Protein AF-A0A945CQ74-F1 (afdb_monomer)

Nearest PDB structures (foldseek):
  4aih-assembly1_A  TM=3.079E-01  e=3.422E-01  Yersinia pseudotuberculosis YPIII
  7vbt-assembly1_A  TM=5.380E-01  e=4.977E+00  Homo sapiens
  6j05-assembly1_A  TM=2.563E-01  e=9.112E-01  Acidithiobacillus ferrooxidans

Radius of gyration: 16.57 Å; Cα contacts (8 Å, |Δi|>4): 80; chains: 1; bounding box: 36×27×44 Å

Secondary structure (DSSP, 8-state):
-HHHHTTS---HHHHHHHSPPHHHHHHT--TT-----SPPP-GGGHHHHHHHTT-EEEEEETTEEEEEE-HHHHHHHHHHHHHH-SHHHH-

pLDDT: mean 90.75, std 7.2, range [72.25, 97.88]

Structure (mmCIF, N/CA/C/O backbone):
data_AF-A0A945CQ74-F1
#
_entry.id   AF-A0A945CQ74-F1
#
loop_
_atom_site.group_PDB
_atom_site.id
_atom_site.type_symbol
_atom_site.label_atom_id
_atom_site.label_alt_id
_atom_site.label_comp_id
_atom_site.label_asym_id
_atom_site.label_entity_id
_atom_site.label_seq_id
_atom_site.pdbx_PDB_ins_code
_atom_site.Cartn_x
_atom_site.Cartn_y
_atom_site.Cartn_z
_atom_site.occupancy
_atom_site.B_iso_or_equiv
_atom_site.auth_seq_id
_atom_site.auth_comp_id
_atom_site.auth_asym_id
_atom_site.auth_atom_id
_atom_site.pdbx_PDB_model_num
ATOM 1 N N . MET A 1 1 ? 2.395 5.153 2.422 1.00 90.00 1 MET A N 1
ATOM 2 C CA . MET A 1 1 ? 2.637 3.825 1.821 1.00 90.00 1 MET A CA 1
ATOM 3 C C . MET A 1 1 ? 3.974 3.775 1.108 1.00 90.00 1 MET A C 1
ATOM 5 O O . MET A 1 1 ? 4.830 3.075 1.613 1.00 90.00 1 MET A O 1
ATOM 9 N N . HIS A 1 2 ? 4.224 4.574 0.064 1.00 92.25 2 HIS A N 1
ATOM 10 C CA . HIS A 1 2 ? 5.540 4.597 -0.607 1.00 92.25 2 HIS A CA 1
ATOM 11 C C . HIS A 1 2 ? 6.739 4.838 0.335 1.00 92.25 2 HIS A C 1
ATOM 13 O O . HIS A 1 2 ? 7.747 4.161 0.218 1.00 92.25 2 HIS A O 1
ATOM 19 N N . LEU A 1 3 ? 6.593 5.682 1.367 1.00 92.62 3 LEU A N 1
ATOM 20 C CA . LEU A 1 3 ? 7.630 5.859 2.404 1.00 92.62 3 LEU A CA 1
ATOM 21 C C . LEU A 1 3 ? 8.025 4.568 3.147 1.00 92.62 3 LEU A C 1
ATOM 23 O O . LEU A 1 3 ? 9.107 4.498 3.718 1.00 92.62 3 LEU A O 1
ATOM 27 N N . ALA A 1 4 ? 7.136 3.576 3.212 1.00 93.00 4 ALA A N 1
ATOM 28 C CA . ALA A 1 4 ? 7.437 2.278 3.810 1.00 93.00 4 ALA A CA 1
ATOM 29 C C . ALA A 1 4 ? 8.191 1.370 2.826 1.00 93.00 4 ALA A C 1
ATOM 31 O O . ALA A 1 4 ? 9.027 0.579 3.248 1.00 93.00 4 ALA A O 1
ATOM 32 N N . GLU A 1 5 ? 7.927 1.501 1.522 1.00 90.50 5 GLU A N 1
ATOM 33 C CA . GLU A 1 5 ? 8.634 0.759 0.470 1.00 90.50 5 GLU A CA 1
ATOM 34 C C . GLU A 1 5 ? 10.116 1.150 0.443 1.00 90.50 5 GLU A C 1
ATOM 36 O O . GLU A 1 5 ? 10.963 0.275 0.319 1.00 90.50 5 GLU A O 1
ATOM 41 N N . ASP A 1 6 ? 10.452 2.417 0.708 1.00 90.56 6 ASP A N 1
ATOM 42 C CA . ASP A 1 6 ? 11.846 2.873 0.852 1.00 90.56 6 ASP A CA 1
ATOM 43 C C . ASP A 1 6 ? 12.583 2.231 2.049 1.00 90.56 6 ASP A C 1
ATOM 45 O O . ASP A 1 6 ? 13.814 2.203 2.095 1.00 90.56 6 ASP A O 1
ATOM 49 N N . GLN A 1 7 ? 11.844 1.696 3.028 1.00 91.38 7 GLN A N 1
ATOM 50 C CA . GLN A 1 7 ? 12.393 1.035 4.221 1.00 91.38 7 GLN A CA 1
ATOM 51 C C . GLN A 1 7 ? 12.520 -0.487 4.062 1.00 91.38 7 GLN A C 1
ATOM 53 O O . GLN A 1 7 ? 12.977 -1.176 4.985 1.00 91.38 7 GLN A O 1
ATOM 58 N N . VAL A 1 8 ? 12.078 -1.036 2.928 1.00 92.56 8 VAL A N 1
ATOM 59 C CA . VAL A 1 8 ? 12.048 -2.475 2.667 1.00 92.56 8 VAL A CA 1
ATOM 60 C C . VAL A 1 8 ? 12.700 -2.763 1.324 1.00 92.56 8 VAL A C 1
ATOM 62 O O . VAL A 1 8 ? 12.370 -2.181 0.299 1.00 92.56 8 VAL A O 1
ATOM 65 N N . LYS A 1 9 ? 13.614 -3.735 1.291 1.00 91.56 9 LYS A N 1
ATOM 66 C CA . LYS A 1 9 ? 14.158 -4.209 0.019 1.00 91.56 9 LYS A CA 1
ATOM 67 C C . LYS A 1 9 ? 13.103 -5.051 -0.707 1.00 91.56 9 LYS A C 1
ATOM 69 O O . LYS A 1 9 ? 12.981 -6.245 -0.436 1.00 91.56 9 LYS A O 1
ATOM 74 N N . ILE A 1 10 ? 12.365 -4.437 -1.633 1.00 90.19 10 ILE A N 1
ATOM 75 C CA . ILE A 1 10 ? 11.416 -5.149 -2.499 1.00 90.19 10 ILE A CA 1
ATOM 76 C C . ILE A 1 10 ? 12.182 -6.150 -3.384 1.00 90.19 10 ILE A C 1
ATOM 78 O O . ILE A 1 10 ? 13.223 -5.799 -3.949 1.00 90.19 10 ILE A O 1
ATOM 82 N N . PRO A 1 11 ? 11.709 -7.403 -3.516 1.00 91.69 11 PRO A N 1
ATOM 83 C CA . PRO A 1 11 ? 12.367 -8.399 -4.350 1.00 91.69 11 PRO A CA 1
ATOM 84 C C . PRO A 1 11 ? 12.542 -7.966 -5.809 1.00 91.69 11 PRO A C 1
ATOM 86 O O . PRO A 1 11 ? 11.608 -7.476 -6.444 1.00 91.69 11 PRO A O 1
ATOM 89 N N . GLU A 1 12 ? 13.711 -8.262 -6.383 1.00 91.75 12 GLU A N 1
ATOM 90 C CA . GLU A 1 12 ? 14.047 -7.913 -7.773 1.00 91.75 12 GLU A CA 1
ATOM 91 C C . GLU A 1 12 ? 13.042 -8.469 -8.789 1.00 91.75 12 GLU A C 1
ATOM 93 O O . GLU A 1 12 ? 12.748 -7.806 -9.776 1.00 91.75 12 GLU A O 1
ATOM 98 N N . ARG A 1 13 ? 12.445 -9.640 -8.521 1.00 92.06 13 ARG A N 1
ATOM 99 C CA . ARG A 1 13 ? 11.392 -10.225 -9.373 1.00 92.06 13 ARG A CA 1
ATOM 100 C C . ARG A 1 13 ? 10.165 -9.315 -9.540 1.00 92.06 13 ARG A C 1
ATOM 102 O O . ARG A 1 13 ? 9.532 -9.356 -10.587 1.00 92.06 13 ARG A O 1
ATOM 109 N N . ILE A 1 14 ? 9.823 -8.519 -8.522 1.00 90.06 14 ILE A N 1
ATOM 110 C CA . ILE A 1 14 ? 8.704 -7.566 -8.559 1.00 90.06 14 ILE A CA 1
ATOM 111 C C . ILE A 1 14 ? 9.162 -6.294 -9.267 1.00 90.06 14 ILE A C 1
ATOM 113 O O . ILE A 1 14 ? 8.501 -5.839 -10.196 1.00 90.06 14 ILE A O 1
ATOM 117 N N . VAL A 1 15 ? 10.331 -5.767 -8.888 1.00 89.56 15 VAL A N 1
ATOM 118 C CA . VAL A 1 15 ? 10.906 -4.555 -9.493 1.00 89.56 15 VAL A CA 1
ATOM 119 C C . VAL A 1 15 ? 11.091 -4.724 -11.003 1.00 89.56 15 VAL A C 1
ATOM 121 O O . VAL A 1 15 ? 10.738 -3.841 -11.773 1.00 89.56 15 VAL A O 1
ATOM 124 N N . ALA A 1 16 ? 11.566 -5.883 -11.459 1.00 89.69 16 ALA A N 1
ATOM 125 C CA . ALA A 1 16 ? 11.754 -6.165 -12.880 1.00 89.69 16 ALA A CA 1
ATOM 126 C C . ALA A 1 16 ? 10.452 -6.056 -13.693 1.00 89.69 16 ALA A C 1
ATOM 128 O O . ALA A 1 16 ? 10.494 -5.695 -14.866 1.00 89.69 16 ALA A O 1
ATOM 129 N N . ARG A 1 17 ? 9.293 -6.319 -13.073 1.00 88.81 17 ARG A N 1
ATOM 130 C CA 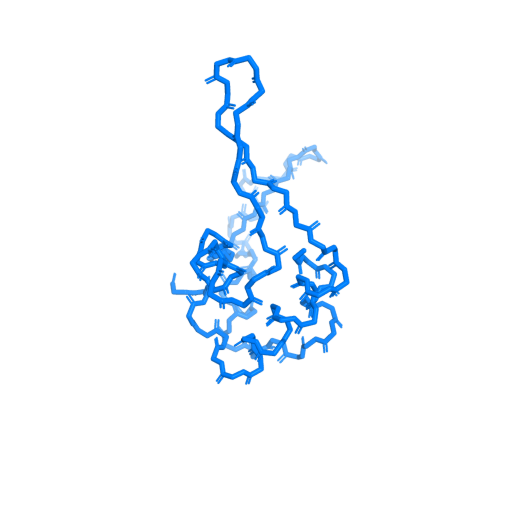. ARG A 1 17 ? 7.976 -6.213 -13.720 1.00 88.81 17 ARG A CA 1
ATOM 131 C C . ARG A 1 17 ? 7.508 -4.767 -13.882 1.00 88.81 17 ARG A C 1
ATOM 133 O O . ARG A 1 17 ? 6.605 -4.542 -14.681 1.00 88.81 17 ARG A O 1
ATOM 140 N N . THR A 1 18 ? 8.087 -3.811 -13.151 1.00 85.88 18 THR A N 1
ATOM 141 C CA . THR A 1 18 ? 7.739 -2.383 -13.256 1.00 85.88 18 THR A CA 1
ATOM 142 C C . THR A 1 18 ? 8.672 -1.602 -14.180 1.00 85.88 18 THR A C 1
ATOM 144 O O . THR A 1 18 ? 8.404 -0.446 -14.514 1.00 85.88 18 THR A O 1
ATOM 147 N N . ILE A 1 19 ? 9.757 -2.230 -14.644 1.00 85.69 19 ILE A N 1
ATOM 148 C CA . ILE A 1 19 ? 10.685 -1.614 -15.590 1.00 85.69 19 ILE A CA 1
ATOM 149 C C . ILE A 1 19 ? 9.976 -1.417 -16.926 1.00 85.69 19 ILE A C 1
ATOM 151 O O . ILE A 1 19 ? 9.546 -2.367 -17.575 1.00 85.69 19 ILE A O 1
ATOM 155 N N . PHE A 1 20 ? 9.902 -0.158 -17.349 1.00 85.25 20 PHE A N 1
ATOM 156 C CA . PHE A 1 20 ? 9.281 0.225 -18.605 1.00 85.25 20 PHE A CA 1
ATOM 157 C C . PHE A 1 20 ? 10.056 -0.352 -19.811 1.00 85.25 20 PHE A C 1
ATOM 159 O O . PHE A 1 20 ? 11.240 -0.014 -19.968 1.00 85.25 20 PHE A O 1
ATOM 166 N N . PRO A 1 21 ? 9.427 -1.174 -20.673 1.00 85.44 21 PRO A N 1
ATOM 167 C CA . PRO A 1 21 ? 10.092 -1.793 -21.814 1.00 85.44 21 PRO A CA 1
ATOM 168 C C . PRO A 1 21 ? 10.617 -0.757 -22.821 1.00 85.44 21 PRO A C 1
ATOM 170 O O . PRO A 1 21 ? 9.916 0.224 -23.096 1.00 85.44 21 PRO A O 1
ATOM 173 N N . PRO A 1 22 ? 11.826 -0.941 -23.387 1.00 85.12 22 PRO A N 1
ATOM 174 C CA . PRO A 1 22 ? 12.405 -0.009 -24.357 1.00 85.12 22 PRO A CA 1
ATOM 175 C C . PRO A 1 22 ? 11.497 0.277 -25.558 1.00 85.12 22 PRO A C 1
ATOM 177 O O . PRO A 1 22 ? 11.348 1.435 -25.943 1.00 85.12 22 PRO A O 1
ATOM 180 N N . GLU A 1 23 ? 10.819 -0.741 -26.088 1.00 84.75 23 GLU A N 1
ATOM 181 C CA . GLU A 1 23 ? 9.913 -0.629 -27.236 1.00 84.75 23 GLU A CA 1
ATOM 182 C C . GLU A 1 23 ? 8.711 0.288 -26.968 1.00 84.75 23 GLU A C 1
ATOM 184 O O . GLU A 1 23 ? 8.175 0.919 -27.879 1.00 84.75 23 GLU A O 1
ATOM 189 N N . LEU A 1 24 ? 8.295 0.410 -25.704 1.00 81.88 24 LEU A N 1
ATOM 190 C CA . LEU A 1 24 ? 7.242 1.338 -25.317 1.00 81.88 24 LEU A CA 1
ATOM 191 C C . LEU A 1 24 ? 7.798 2.754 -25.118 1.00 81.88 24 LEU A C 1
ATOM 193 O O . LEU A 1 24 ? 7.052 3.715 -25.309 1.00 81.88 24 LEU A O 1
ATOM 197 N N . LYS A 1 25 ? 9.081 2.917 -24.744 1.00 78.25 25 LYS A N 1
ATOM 198 C CA . LYS A 1 25 ? 9.685 4.250 -24.517 1.00 78.25 25 LYS A CA 1
ATOM 199 C C . LYS A 1 25 ? 9.711 5.065 -25.799 1.00 78.25 25 LYS A C 1
ATOM 201 O O . LYS A 1 25 ? 9.436 6.259 -25.769 1.00 78.25 25 LYS A O 1
ATOM 206 N N . GLU A 1 26 ? 9.999 4.408 -26.918 1.00 80.19 26 GLU A N 1
ATOM 207 C CA . GLU A 1 26 ? 10.015 5.039 -28.240 1.00 80.19 26 GLU A CA 1
ATOM 208 C C . GLU A 1 26 ? 8.617 5.493 -28.674 1.00 80.19 26 GLU A C 1
ATOM 210 O O . GLU A 1 26 ? 8.458 6.553 -29.274 1.00 80.19 26 GLU A O 1
ATOM 215 N N . LYS A 1 27 ? 7.583 4.721 -28.322 1.00 80.25 27 LYS A N 1
ATOM 216 C CA . LYS A 1 27 ? 6.188 5.028 -28.660 1.00 80.25 27 LYS A CA 1
ATOM 217 C C . LYS A 1 27 ? 5.599 6.161 -27.816 1.00 80.25 27 LYS A C 1
ATOM 219 O O . LYS A 1 27 ? 4.733 6.893 -28.292 1.00 80.25 27 LYS A O 1
ATOM 224 N N . TYR A 1 28 ? 6.047 6.288 -26.571 1.00 77.88 28 TYR A N 1
ATOM 225 C CA . TYR A 1 28 ? 5.522 7.235 -25.589 1.00 77.88 28 TYR A CA 1
ATOM 226 C C . TYR A 1 28 ? 6.596 8.235 -25.138 1.00 77.88 28 TYR A C 1
ATOM 228 O O . TYR A 1 28 ? 6.748 8.510 -23.952 1.00 77.88 28 TYR A O 1
ATOM 236 N N . SER A 1 29 ? 7.339 8.805 -26.092 1.00 72.38 29 SER A N 1
ATOM 237 C CA . SER A 1 29 ? 8.468 9.717 -25.849 1.00 72.38 29 SER A CA 1
ATOM 238 C C . SER A 1 29 ? 8.062 11.170 -25.544 1.00 72.38 29 SER A C 1
ATOM 240 O O . SER A 1 29 ? 8.857 12.092 -25.736 1.00 72.38 29 SER A O 1
ATOM 242 N N . GLY A 1 30 ? 6.810 11.407 -25.142 1.00 79.06 30 GLY A N 1
ATOM 243 C CA . GLY A 1 30 ? 6.318 12.744 -24.823 1.00 79.06 30 GLY A CA 1
ATOM 244 C C . GLY A 1 30 ? 7.017 13.281 -23.568 1.00 79.06 30 GLY A C 1
ATOM 245 O O . GLY A 1 30 ? 6.952 12.618 -22.536 1.00 79.06 30 GLY A O 1
ATOM 246 N N . PRO A 1 31 ? 7.651 14.468 -23.602 1.00 73.25 31 PRO A N 1
ATOM 247 C CA . PRO A 1 31 ? 8.443 14.978 -22.476 1.00 73.25 31 PRO A CA 1
ATOM 248 C C . PRO A 1 31 ? 7.626 15.225 -21.197 1.00 73.25 31 PRO A C 1
ATOM 250 O O . PRO A 1 31 ? 8.197 15.326 -20.117 1.00 73.25 31 PRO A O 1
ATOM 253 N N . GLU A 1 32 ? 6.297 15.299 -21.308 1.00 73.62 32 GLU A N 1
ATOM 254 C CA . GLU A 1 32 ? 5.372 15.542 -20.193 1.00 73.62 32 GLU A CA 1
ATOM 255 C C . GLU A 1 32 ? 4.609 14.283 -19.747 1.00 73.62 32 GLU A C 1
ATOM 257 O O . GLU A 1 32 ? 3.748 14.346 -18.870 1.00 73.62 32 GLU A O 1
ATOM 262 N N . TRP A 1 33 ? 4.878 13.126 -20.356 1.00 79.81 33 TRP A N 1
ATOM 263 C CA . TRP A 1 33 ? 4.129 11.909 -20.063 1.00 79.81 33 TRP A CA 1
ATOM 264 C C . TRP A 1 33 ? 4.707 11.209 -18.834 1.00 79.81 33 TRP A C 1
ATOM 266 O O . TRP A 1 33 ? 5.841 10.736 -18.844 1.00 79.81 33 TRP A O 1
ATOM 276 N N . ASN A 1 34 ? 3.895 11.079 -17.783 1.00 72.31 34 ASN A N 1
ATOM 277 C CA . ASN A 1 34 ? 4.177 10.140 -16.704 1.00 72.31 34 ASN A CA 1
ATOM 278 C C . ASN A 1 34 ? 3.595 8.775 -17.082 1.00 72.31 34 ASN A C 1
ATOM 280 O O . ASN A 1 34 ? 2.378 8.581 -17.028 1.00 72.31 34 ASN A O 1
ATOM 284 N N . VAL A 1 35 ? 4.458 7.850 -17.503 1.00 73.25 35 VAL A N 1
ATOM 285 C CA . VAL A 1 35 ? 4.041 6.506 -17.907 1.00 73.25 35 VAL A CA 1
ATOM 286 C C . VAL A 1 35 ? 4.551 5.484 -16.897 1.00 73.25 35 VAL A C 1
ATOM 288 O O . VAL A 1 35 ? 5.736 5.163 -16.854 1.00 73.25 35 VAL A O 1
ATOM 291 N N . GLY A 1 36 ? 3.634 4.970 -16.078 1.00 78.19 36 GLY A N 1
ATOM 292 C CA . GLY A 1 36 ? 3.879 3.799 -15.241 1.00 78.19 36 GLY A CA 1
ATOM 293 C C . GLY A 1 36 ? 3.795 2.509 -16.060 1.00 78.19 36 GLY A C 1
ATOM 294 O O . GLY A 1 36 ? 3.054 2.433 -17.041 1.00 78.19 36 GLY A O 1
ATOM 295 N N . PHE A 1 37 ? 4.539 1.484 -15.654 1.00 82.50 37 PHE A N 1
ATOM 296 C CA . PHE A 1 37 ? 4.443 0.142 -16.222 1.00 82.50 37 PHE A CA 1
ATOM 297 C C . PHE A 1 37 ? 4.484 -0.901 -15.114 1.00 82.50 37 PHE A C 1
ATOM 299 O O . PHE A 1 37 ? 5.118 -0.692 -14.082 1.00 82.50 37 PHE A O 1
ATOM 306 N N . GLY A 1 38 ? 3.804 -2.021 -15.347 1.00 84.44 38 GLY A N 1
ATOM 307 C CA . GLY A 1 38 ? 3.772 -3.138 -14.416 1.00 84.44 38 GLY A CA 1
ATOM 308 C C . GLY A 1 38 ? 2.723 -3.024 -13.308 1.00 84.44 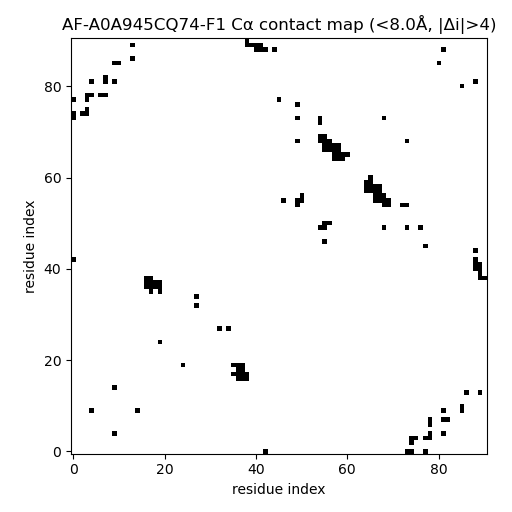38 GLY A C 1
ATOM 309 O O . GLY A 1 38 ? 1.865 -2.136 -13.334 1.00 84.44 38 GLY A O 1
ATOM 310 N N . PRO A 1 39 ? 2.761 -3.966 -12.351 1.00 84.69 39 PRO A N 1
ATOM 311 C CA . PRO A 1 39 ? 1.816 -4.012 -11.245 1.00 84.69 39 PRO A CA 1
ATOM 312 C C . PRO A 1 39 ? 2.024 -2.812 -10.318 1.00 84.69 39 PRO A C 1
ATOM 314 O O . PRO A 1 39 ? 3.140 -2.531 -9.879 1.00 84.69 39 PRO A O 1
ATOM 317 N N . TYR A 1 40 ? 0.932 -2.119 -10.008 1.00 87.69 40 TYR A N 1
ATOM 318 C CA . TYR A 1 40 ? 0.910 -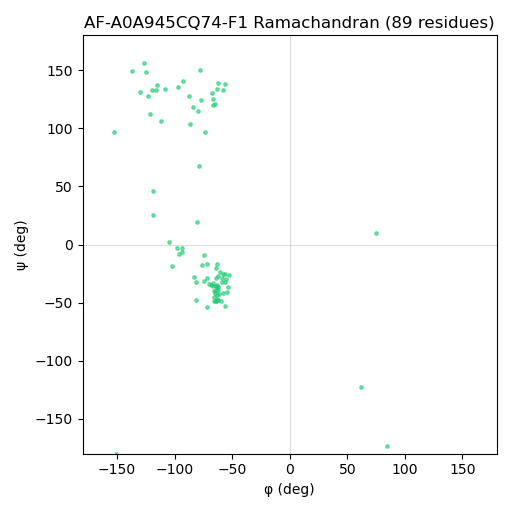1.097 -8.968 1.00 87.69 40 TYR A CA 1
ATOM 319 C C . TYR A 1 40 ? 0.469 -1.738 -7.643 1.00 87.69 40 TYR A C 1
ATOM 321 O O . TYR A 1 40 ? -0.437 -2.577 -7.675 1.00 87.69 40 TYR A O 1
ATOM 329 N N . PRO A 1 41 ? 1.065 -1.367 -6.493 1.00 90.94 41 PRO A N 1
ATOM 330 C CA . PRO A 1 41 ? 0.740 -2.007 -5.230 1.00 90.94 41 PRO A CA 1
ATOM 331 C C . PRO A 1 41 ? -0.751 -1.882 -4.898 1.00 90.94 41 PRO A C 1
ATOM 333 O O . PRO A 1 41 ? -1.339 -0.796 -4.944 1.00 90.94 41 PRO A O 1
ATOM 336 N N . GLN A 1 42 ? -1.369 -2.989 -4.499 1.00 94.00 42 GLN A N 1
ATOM 337 C CA . GLN A 1 42 ? -2.769 -3.034 -4.087 1.00 94.00 42 GLN A CA 1
ATOM 338 C C . GLN A 1 42 ? -2.947 -2.509 -2.653 1.00 94.00 42 GLN A C 1
ATOM 340 O O . GLN A 1 42 ? -3.315 -3.250 -1.740 1.00 94.00 42 GLN A O 1
ATOM 345 N N . PHE A 1 43 ? -2.726 -1.207 -2.440 1.00 93.81 43 PHE A N 1
ATOM 346 C CA . PHE A 1 43 ? -2.810 -0.578 -1.111 1.00 93.81 43 PHE A CA 1
ATOM 347 C C . PHE A 1 43 ? -4.156 -0.776 -0.408 1.00 93.81 43 PHE A C 1
ATOM 349 O O . PHE A 1 43 ? -4.211 -0.754 0.818 1.00 93.81 43 PHE A O 1
ATOM 356 N N . GLY A 1 44 ? -5.238 -1.000 -1.160 1.00 93.19 44 GLY A N 1
ATOM 357 C CA . GLY A 1 44 ? -6.559 -1.280 -0.596 1.00 93.19 44 GLY A CA 1
ATOM 358 C C . GLY A 1 44 ? -6.573 -2.472 0.369 1.00 93.19 44 GLY A C 1
ATOM 359 O O . GLY A 1 44 ? -7.323 -2.440 1.343 1.00 93.19 44 GLY A O 1
ATOM 360 N N . LYS A 1 45 ? -5.693 -3.468 0.175 1.00 94.69 45 LYS A N 1
ATOM 361 C CA . LYS A 1 45 ? -5.555 -4.629 1.076 1.00 94.69 45 LYS A CA 1
ATOM 362 C C . LYS A 1 45 ? -5.157 -4.226 2.505 1.00 94.69 45 LYS A C 1
ATOM 364 O O . LYS A 1 45 ? -5.491 -4.930 3.454 1.00 94.69 45 LYS A O 1
ATOM 369 N N . MET A 1 46 ? -4.530 -3.059 2.687 1.00 95.81 46 MET A N 1
ATOM 370 C CA . MET A 1 46 ? -4.185 -2.546 4.016 1.00 95.81 46 MET A CA 1
ATOM 371 C C . MET A 1 46 ? -5.391 -2.055 4.816 1.00 95.81 46 MET A C 1
ATOM 373 O O . MET A 1 46 ? -5.280 -1.948 6.031 1.00 95.81 46 MET A O 1
ATOM 377 N N . GLY A 1 47 ? -6.549 -1.807 4.194 1.00 94.44 47 GLY A N 1
ATOM 378 C CA . GLY A 1 47 ? -7.750 -1.376 4.917 1.00 94.44 47 GLY A CA 1
ATOM 379 C C . GLY A 1 47 ? -8.145 -2.357 6.025 1.00 94.44 47 GLY A C 1
ATOM 380 O O . GLY A 1 47 ? -8.241 -1.970 7.189 1.00 94.44 47 GLY A O 1
ATOM 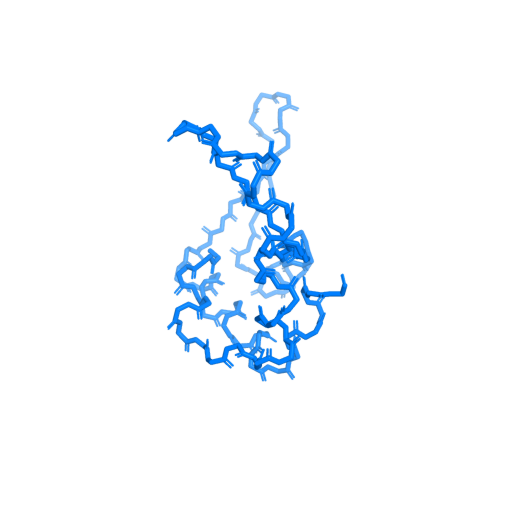381 N N . ASP A 1 48 ? -8.291 -3.638 5.685 1.00 94.12 48 ASP A N 1
ATOM 382 C CA . ASP A 1 48 ? -8.671 -4.680 6.648 1.00 94.12 48 ASP A CA 1
ATOM 383 C C . ASP A 1 48 ? -7.569 -4.943 7.683 1.00 94.12 48 ASP A C 1
ATOM 385 O O . ASP A 1 48 ? -7.853 -5.230 8.848 1.00 94.12 48 ASP A O 1
ATOM 389 N N . ILE A 1 49 ? -6.303 -4.836 7.270 1.00 96.31 49 ILE A N 1
ATOM 390 C CA . ILE A 1 49 ? -5.138 -5.019 8.145 1.00 96.31 49 ILE A CA 1
ATOM 391 C C . ILE A 1 49 ? -5.096 -3.902 9.197 1.00 96.31 49 ILE A C 1
ATOM 393 O O . ILE A 1 49 ? -5.017 -4.176 10.395 1.00 96.31 49 ILE A O 1
ATOM 397 N N . CYS A 1 50 ? -5.236 -2.645 8.773 1.00 97.19 50 CYS A N 1
ATOM 398 C CA . CYS A 1 50 ? -5.247 -1.490 9.666 1.00 97.19 50 CYS A CA 1
ATOM 399 C C . CYS A 1 50 ? -6.470 -1.463 10.591 1.00 97.19 50 CYS A C 1
ATOM 401 O O . CYS A 1 50 ? -6.364 -0.992 11.724 1.00 97.19 50 CYS A O 1
ATOM 403 N N . GLU A 1 51 ? -7.625 -1.961 10.136 1.00 95.06 51 GLU A N 1
ATOM 404 C CA . GLU A 1 51 ? -8.815 -2.099 10.985 1.00 95.06 51 GLU A CA 1
ATOM 405 C C . GLU A 1 51 ? -8.571 -3.098 12.115 1.00 95.06 51 GLU A C 1
ATOM 407 O O . GLU A 1 51 ? -8.810 -2.781 13.280 1.00 95.06 51 GLU A O 1
ATOM 412 N N . LYS A 1 52 ? -8.039 -4.282 11.785 1.00 95.75 52 LYS A N 1
ATOM 413 C CA . LYS A 1 52 ? -7.724 -5.333 12.765 1.00 95.75 52 LYS A CA 1
ATOM 414 C C . LYS A 1 52 ? -6.650 -4.900 13.759 1.00 95.75 52 LYS A C 1
ATOM 416 O O . LYS A 1 52 ? -6.728 -5.271 14.926 1.00 95.75 52 LYS A O 1
ATOM 421 N N . ALA A 1 53 ? -5.681 -4.106 13.310 1.00 96.38 53 ALA A N 1
ATOM 422 C CA . ALA A 1 53 ? -4.643 -3.539 14.166 1.00 96.38 53 ALA A CA 1
ATOM 423 C C . ALA A 1 53 ? -5.145 -2.380 15.053 1.00 96.38 53 ALA A C 1
ATOM 425 O O . ALA A 1 53 ? -4.422 -1.932 15.935 1.00 96.38 53 ALA A O 1
ATOM 426 N N . GLY A 1 54 ? -6.370 -1.878 14.842 1.00 96.56 54 GLY A N 1
ATOM 427 C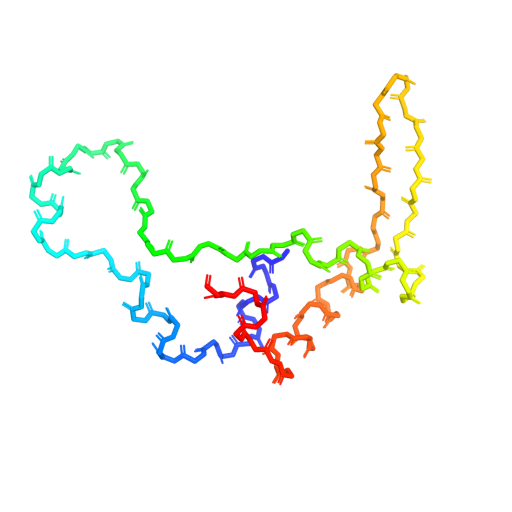 CA . GLY A 1 54 ? -6.940 -0.777 15.628 1.00 96.56 54 GLY A CA 1
ATOM 428 C C . GLY A 1 54 ? -6.372 0.609 15.295 1.00 96.56 54 GLY A C 1
ATOM 429 O O . GLY A 1 54 ? -6.671 1.576 15.997 1.00 96.56 54 GLY A O 1
ATOM 430 N N . ILE A 1 55 ? -5.593 0.724 14.216 1.00 97.31 55 ILE A N 1
ATOM 431 C CA . ILE A 1 55 ? -4.885 1.957 13.824 1.00 97.31 55 ILE A CA 1
ATOM 432 C C . ILE A 1 55 ? -5.682 2.810 12.831 1.00 97.31 55 ILE A C 1
ATOM 434 O O . ILE A 1 55 ? -5.277 3.923 12.482 1.00 97.31 55 ILE A O 1
ATOM 438 N N . MET A 1 56 ? -6.811 2.277 12.354 1.00 96.94 56 MET A N 1
ATOM 439 C CA . MET A 1 56 ? -7.742 2.945 11.454 1.00 96.94 56 MET A CA 1
ATOM 440 C C . MET A 1 56 ? -9.093 3.172 12.131 1.00 96.94 56 MET A C 1
ATOM 442 O O . MET A 1 56 ? -9.659 2.278 12.757 1.00 96.94 56 MET A O 1
ATOM 446 N N . ARG A 1 57 ? -9.663 4.359 11.924 1.00 95.75 57 ARG A N 1
ATOM 447 C CA . ARG A 1 57 ? -11.052 4.681 12.268 1.00 95.75 57 ARG A CA 1
ATOM 448 C C . ARG A 1 57 ? -11.838 5.001 11.007 1.00 95.75 57 ARG A C 1
ATOM 450 O O . ARG A 1 57 ? -11.396 5.799 10.185 1.00 95.75 57 ARG A O 1
ATOM 457 N N . LYS A 1 58 ? -13.028 4.421 10.881 1.00 96.12 58 LYS A N 1
ATOM 458 C CA . LYS A 1 58 ? -13.988 4.743 9.819 1.00 96.12 58 LYS A CA 1
ATOM 459 C C . LYS A 1 58 ? -15.007 5.746 10.353 1.00 96.12 58 LYS A C 1
ATOM 461 O O . LYS A 1 58 ? -15.492 5.595 11.472 1.00 96.12 58 LYS A O 1
ATOM 466 N N . THR A 1 59 ? -15.326 6.771 9.573 1.00 95.88 59 THR A N 1
ATOM 467 C CA . THR A 1 59 ? -16.387 7.736 9.900 1.00 95.88 59 THR A CA 1
ATOM 468 C C . THR A 1 59 ? -17.003 8.304 8.621 1.00 95.88 59 THR A C 1
ATOM 470 O O . THR A 1 59 ? -16.602 7.939 7.513 1.00 95.88 59 THR A O 1
ATOM 473 N N . THR A 1 60 ? -17.978 9.192 8.766 1.00 97.88 60 THR A N 1
ATOM 474 C CA . THR A 1 60 ? -18.613 9.910 7.662 1.00 97.88 60 THR A CA 1
ATOM 475 C C . THR A 1 60 ? -18.403 11.411 7.852 1.00 97.88 60 THR A C 1
ATOM 477 O O . THR A 1 60 ? -18.606 11.929 8.950 1.00 97.88 60 THR A O 1
ATOM 480 N N . ILE A 1 61 ? -17.998 12.112 6.793 1.00 97.50 61 ILE A N 1
ATOM 481 C CA . ILE A 1 61 ? -17.917 13.579 6.749 1.00 97.50 61 ILE A CA 1
ATOM 482 C C . ILE A 1 61 ? -18.817 14.053 5.604 1.00 97.50 61 ILE A C 1
ATOM 484 O O . ILE A 1 61 ? -18.535 13.776 4.438 1.00 97.50 61 ILE A O 1
ATOM 488 N N . GLY A 1 62 ? -19.917 14.739 5.933 1.00 96.56 62 GLY A N 1
ATOM 489 C CA . GLY A 1 62 ? -20.994 14.988 4.968 1.00 96.56 62 GLY A CA 1
ATOM 490 C C . GLY A 1 62 ? -21.599 13.662 4.498 1.00 96.56 62 GLY A C 1
ATOM 491 O O . GLY A 1 62 ? -21.999 12.855 5.331 1.00 96.56 62 GLY A O 1
ATOM 492 N N . ASP A 1 63 ? -21.585 1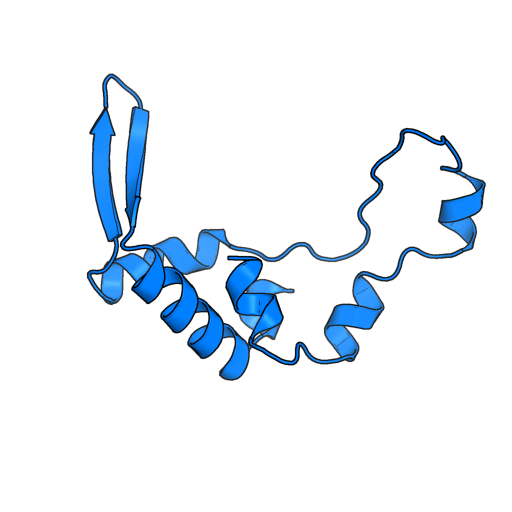3.418 3.186 1.00 97.50 63 ASP A N 1
ATOM 493 C CA . ASP A 1 63 ? -22.008 12.144 2.578 1.00 97.50 63 ASP A CA 1
ATOM 494 C C . ASP A 1 63 ? -20.832 11.198 2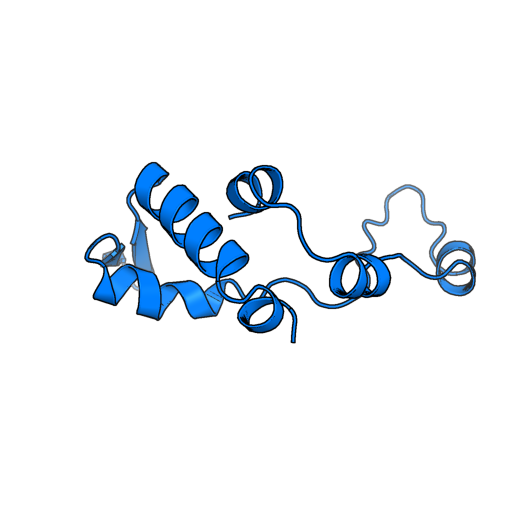.260 1.00 97.50 63 ASP A C 1
ATOM 496 O O . ASP A 1 63 ? -21.027 10.074 1.791 1.00 97.50 63 ASP A O 1
ATOM 500 N N . ALA A 1 64 ? -19.589 11.627 2.503 1.00 97.88 64 ALA A N 1
ATOM 501 C CA . ALA A 1 64 ? -18.402 10.842 2.185 1.00 97.88 64 ALA A CA 1
ATOM 502 C C . ALA A 1 64 ? -18.030 9.900 3.336 1.00 97.88 64 ALA A C 1
ATOM 504 O O . ALA A 1 64 ? -17.827 10.330 4.474 1.00 97.88 64 ALA A O 1
ATOM 505 N N . ARG A 1 65 ? -17.860 8.611 3.023 1.00 96.81 65 ARG A N 1
ATOM 506 C CA . ARG A 1 65 ? -17.226 7.645 3.931 1.00 96.81 65 ARG A CA 1
ATOM 507 C C . ARG A 1 65 ? -15.720 7.851 3.900 1.00 96.81 65 ARG A C 1
ATOM 509 O O . ARG A 1 65 ? -15.112 7.788 2.834 1.00 96.81 65 ARG A O 1
ATOM 516 N N . VAL A 1 66 ? -15.124 8.073 5.063 1.00 96.38 66 VAL A N 1
ATOM 517 C CA . VAL A 1 66 ? -13.698 8.375 5.197 1.00 96.38 66 VAL A CA 1
ATOM 518 C C . VAL A 1 66 ? -13.019 7.426 6.176 1.00 96.38 66 VAL A C 1
ATOM 520 O O . VAL A 1 66 ? -13.648 6.844 7.065 1.00 96.38 66 VAL A O 1
ATOM 523 N N . MET A 1 67 ? -11.709 7.292 6.005 1.00 96.44 67 MET A N 1
ATOM 524 C CA . MET A 1 67 ? -10.833 6.489 6.848 1.00 96.44 67 MET A CA 1
ATOM 525 C C 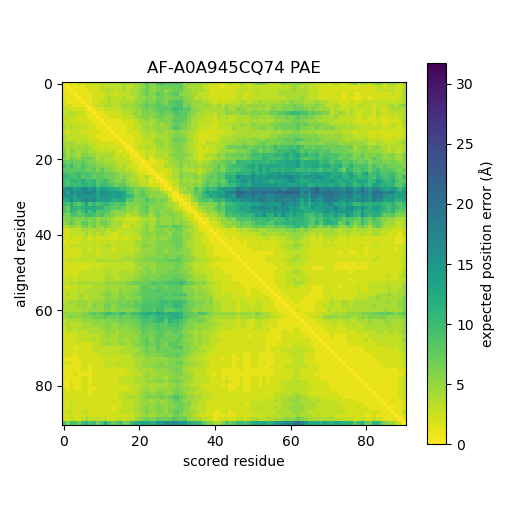. MET A 1 67 ? -9.731 7.391 7.401 1.00 96.44 67 MET A C 1
ATOM 527 O O . MET A 1 67 ? -9.070 8.100 6.643 1.00 96.44 67 MET A O 1
ATOM 531 N N . LEU A 1 68 ? -9.554 7.374 8.718 1.00 96.00 68 LEU A N 1
ATOM 532 C CA . LEU A 1 68 ? -8.491 8.079 9.426 1.00 96.00 68 LEU A CA 1
ATOM 533 C C . LEU A 1 68 ? -7.477 7.062 9.944 1.00 96.00 68 LEU A C 1
ATOM 535 O O . LEU A 1 68 ? -7.877 6.075 10.556 1.00 96.00 68 LEU A O 1
ATOM 539 N N . PHE A 1 69 ? -6.189 7.334 9.747 1.00 96.62 69 PHE A N 1
ATOM 540 C CA . PHE A 1 69 ? -5.087 6.443 10.112 1.00 96.62 69 PHE A CA 1
ATOM 541 C C . PHE A 1 69 ? -4.085 7.153 11.025 1.00 96.62 69 PHE A C 1
ATOM 543 O O . PHE A 1 69 ? -3.846 8.353 10.862 1.00 96.62 69 PHE A O 1
ATOM 550 N N . VAL A 1 70 ? -3.443 6.409 11.929 1.00 95.81 70 VAL A N 1
ATOM 551 C CA . VAL A 1 70 ? -2.215 6.870 12.595 1.00 95.81 70 VAL A CA 1
ATOM 552 C C . VAL A 1 70 ? -1.034 6.657 11.645 1.00 95.81 70 VAL A C 1
ATOM 554 O O . VAL A 1 70 ? -0.716 5.527 11.286 1.00 95.81 70 VAL A O 1
ATOM 557 N N . LEU A 1 71 ? -0.399 7.750 11.202 1.00 95.69 71 LEU A N 1
ATOM 558 C CA . LEU A 1 71 ? 0.565 7.715 10.094 1.00 95.69 71 LEU A CA 1
ATOM 559 C C . LEU A 1 71 ? 1.773 6.807 10.359 1.00 95.69 71 LEU A C 1
ATOM 561 O O . LEU A 1 71 ? 2.122 6.010 9.494 1.00 95.69 71 LEU A O 1
ATOM 565 N N . GLN A 1 72 ? 2.409 6.939 11.526 1.00 96.38 72 GLN A N 1
ATOM 566 C CA . GLN A 1 72 ? 3.610 6.165 11.849 1.00 96.38 72 GLN A CA 1
ATOM 567 C C . GLN A 1 72 ? 3.295 4.664 11.904 1.00 96.38 72 GLN A C 1
ATOM 569 O O . GLN A 1 72 ? 3.954 3.875 11.238 1.00 96.38 72 GLN A O 1
ATOM 574 N N . GLU A 1 73 ? 2.213 4.291 12.591 1.00 97.25 73 GLU A N 1
ATOM 575 C CA . GLU A 1 73 ? 1.770 2.896 12.695 1.00 97.25 73 GLU A CA 1
ATOM 576 C C . GLU A 1 73 ? 1.396 2.308 11.328 1.00 97.25 73 GLU A C 1
ATOM 578 O O . GLU A 1 73 ? 1.698 1.153 11.051 1.00 97.25 73 GLU A O 1
ATOM 583 N N . LEU A 1 74 ? 0.796 3.103 10.434 1.00 97.44 74 LEU A N 1
ATOM 584 C CA . LEU A 1 74 ? 0.503 2.674 9.064 1.00 97.44 74 LEU A CA 1
ATOM 585 C C . LEU A 1 74 ? 1.782 2.369 8.273 1.00 97.44 74 LEU A C 1
ATOM 587 O O . LEU A 1 74 ? 1.822 1.389 7.530 1.00 97.44 74 LEU A O 1
ATOM 591 N N . ILE A 1 75 ? 2.804 3.219 8.398 1.00 96.88 75 ILE A N 1
ATOM 592 C CA . ILE A 1 75 ? 4.093 3.030 7.719 1.00 96.88 75 ILE A CA 1
ATOM 593 C C . ILE A 1 75 ? 4.771 1.762 8.237 1.00 96.88 75 ILE A C 1
ATOM 595 O O . ILE A 1 75 ? 5.176 0.924 7.431 1.00 96.88 75 ILE A O 1
ATOM 599 N N . ASP A 1 76 ? 4.846 1.608 9.558 1.00 97.00 76 ASP A N 1
ATOM 600 C CA . ASP A 1 76 ? 5.528 0.484 10.197 1.00 97.00 76 ASP A CA 1
ATOM 601 C C . ASP A 1 76 ? 4.823 -0.842 9.889 1.00 97.00 76 ASP A C 1
ATOM 603 O O . ASP A 1 76 ? 5.471 -1.804 9.469 1.00 97.00 76 ASP A O 1
ATOM 607 N N . LEU A 1 77 ? 3.489 -0.865 9.990 1.00 97.44 77 LEU A N 1
ATOM 608 C CA . LEU A 1 77 ? 2.679 -2.046 9.699 1.00 97.44 77 LEU A CA 1
ATOM 609 C C . LEU A 1 77 ? 2.765 -2.441 8.223 1.00 97.44 77 LEU A C 1
ATOM 611 O O . LEU A 1 77 ? 2.906 -3.617 7.906 1.00 97.44 77 LEU A O 1
ATOM 615 N N . TYR A 1 78 ? 2.731 -1.475 7.300 1.00 97.50 78 TYR A N 1
ATOM 616 C CA . TYR A 1 78 ? 2.892 -1.789 5.881 1.00 97.50 78 TYR A CA 1
ATOM 617 C C . TYR A 1 78 ? 4.296 -2.318 5.565 1.00 97.50 78 TYR A C 1
ATOM 619 O O . TYR A 1 78 ? 4.434 -3.272 4.801 1.00 97.50 78 TYR A O 1
ATOM 627 N N . ALA A 1 79 ? 5.340 -1.750 6.175 1.00 96.94 79 ALA A N 1
ATOM 628 C CA . ALA A 1 79 ? 6.701 -2.257 6.019 1.00 96.94 79 ALA A CA 1
ATOM 629 C C . ALA A 1 79 ? 6.839 -3.690 6.559 1.00 96.94 79 ALA A C 1
ATOM 631 O O . ALA A 1 79 ? 7.525 -4.515 5.957 1.00 96.94 79 ALA A O 1
ATOM 632 N N . GLU A 1 80 ? 6.198 -4.008 7.685 1.00 97.06 80 GLU A N 1
ATOM 633 C CA . GLU A 1 80 ? 6.147 -5.369 8.226 1.00 97.06 80 GLU A CA 1
ATOM 634 C C . GLU A 1 80 ? 5.451 -6.338 7.262 1.00 97.06 80 GLU A C 1
ATOM 636 O O . GLU A 1 80 ? 6.002 -7.393 6.941 1.00 97.06 80 GLU A O 1
ATOM 641 N N . GLU A 1 81 ? 4.294 -5.951 6.733 1.00 96.75 81 GLU A N 1
ATOM 642 C CA . GLU A 1 81 ? 3.534 -6.745 5.767 1.00 96.75 81 GLU A CA 1
ATOM 643 C C . GLU A 1 81 ? 4.323 -7.002 4.473 1.00 96.75 81 GLU A C 1
ATOM 645 O O . GLU A 1 81 ? 4.381 -8.138 3.998 1.00 96.75 81 GLU A O 1
ATOM 650 N N . LEU A 1 82 ? 5.023 -5.987 3.955 1.00 95.62 82 LEU A N 1
ATOM 651 C CA . LEU A 1 82 ? 5.925 -6.123 2.807 1.00 95.62 82 LEU A CA 1
ATOM 652 C C . LEU A 1 82 ? 7.112 -7.052 3.084 1.00 95.62 82 LEU A C 1
ATOM 654 O O . LEU A 1 82 ? 7.549 -7.772 2.186 1.00 95.62 82 LEU A O 1
ATOM 658 N N . ARG A 1 83 ? 7.661 -7.045 4.306 1.00 95.62 83 ARG A N 1
ATOM 659 C CA . ARG A 1 83 ? 8.736 -7.975 4.696 1.00 95.62 83 ARG A CA 1
ATOM 660 C C . ARG A 1 83 ? 8.225 -9.408 4.817 1.00 95.62 83 ARG A C 1
ATOM 662 O O . ARG A 1 83 ? 8.983 -10.331 4.525 1.00 95.62 83 ARG A O 1
ATOM 669 N N . ARG A 1 84 ? 6.977 -9.591 5.259 1.00 95.69 84 ARG A N 1
ATOM 670 C CA . ARG A 1 84 ? 6.356 -10.910 5.425 1.00 95.69 84 ARG A CA 1
ATOM 671 C C . ARG A 1 84 ? 6.032 -11.550 4.083 1.00 95.69 84 ARG A C 1
ATOM 673 O O . ARG A 1 84 ? 6.425 -12.687 3.841 1.00 95.69 84 ARG A O 1
ATOM 680 N N . ASP A 1 85 ? 5.305 -10.827 3.244 1.00 95.19 85 ASP A N 1
ATOM 681 C CA . ASP A 1 85 ? 4.893 -11.285 1.925 1.00 95.19 85 ASP A CA 1
ATOM 682 C C . ASP A 1 85 ? 4.693 -10.067 1.016 1.00 95.19 85 ASP A C 1
ATOM 684 O O . ASP A 1 85 ? 3.643 -9.427 1.074 1.00 95.19 85 ASP A O 1
ATOM 688 N N . PRO A 1 86 ? 5.690 -9.701 0.197 1.00 93.38 86 PRO A N 1
ATOM 689 C CA . PRO A 1 86 ? 5.538 -8.593 -0.730 1.00 93.38 86 PRO A CA 1
ATOM 690 C C . PRO A 1 86 ? 4.605 -8.951 -1.891 1.00 93.38 86 PRO A C 1
ATOM 692 O O . PRO A 1 86 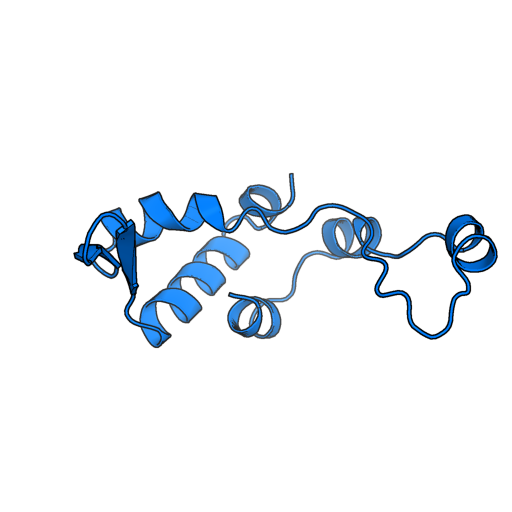? 3.938 -8.062 -2.415 1.00 93.38 86 PRO A O 1
ATOM 695 N N . ASP A 1 87 ? 4.510 -10.223 -2.294 1.00 93.06 87 ASP A N 1
ATOM 696 C CA . ASP A 1 87 ? 3.696 -10.614 -3.449 1.00 93.06 87 ASP A CA 1
ATOM 697 C C . ASP A 1 87 ? 2.210 -10.328 -3.186 1.00 93.06 87 ASP A C 1
ATOM 699 O O . ASP A 1 87 ? 1.510 -9.934 -4.115 1.00 93.06 87 ASP A O 1
ATOM 703 N N . GLN A 1 88 ? 1.756 -10.353 -1.922 1.00 93.44 88 GLN A N 1
ATOM 704 C CA . GLN A 1 88 ? 0.382 -9.988 -1.548 1.00 93.44 88 GLN A CA 1
ATOM 705 C C . GLN A 1 88 ? -0.056 -8.606 -2.075 1.00 93.44 88 GLN A C 1
ATOM 707 O O . GLN A 1 88 ? -1.251 -8.387 -2.272 1.00 93.44 88 GLN A O 1
ATOM 712 N N . PHE A 1 89 ? 0.868 -7.667 -2.313 1.00 93.38 89 PHE A N 1
ATOM 713 C CA . PHE A 1 89 ? 0.543 -6.334 -2.833 1.00 93.38 89 PHE A CA 1
ATOM 714 C C . PHE A 1 89 ? 0.842 -6.164 -4.325 1.00 93.38 89 PHE A C 1
ATOM 716 O O . PHE A 1 89 ? 0.286 -5.248 -4.924 1.00 93.38 89 PHE A O 1
ATOM 723 N N . TYR A 1 90 ? 1.666 -7.021 -4.933 1.00 88.69 90 TYR A N 1
ATOM 724 C CA . TYR A 1 90 ? 2.160 -6.869 -6.311 1.00 88.69 90 TYR A CA 1
ATOM 725 C C . TYR A 1 90 ? 1.755 -8.026 -7.249 1.00 88.69 90 TYR A C 1
ATOM 727 O O . TYR A 1 90 ? 2.453 -8.288 -8.235 1.00 88.69 90 TYR A O 1
ATOM 735 N N . GLU A 1 91 ? 0.651 -8.721 -6.948 1.00 72.25 91 GLU A N 1
ATOM 736 C CA . GLU A 1 91 ? 0.031 -9.740 -7.823 1.00 72.25 91 GLU A CA 1
ATOM 737 C C . GLU A 1 91 ? -0.152 -9.237 -9.263 1.00 72.25 91 GLU A C 1
ATOM 739 O O . GLU A 1 91 ? -0.821 -8.198 -9.464 1.00 72.25 91 GLU A O 1
#

Mean predicted aligned error: 4.77 Å

Solvent-accessible surface area (backbone atoms only — not comparable to full-atom values): 5625 Å² total; per-residue (Å²): 104,69,78,18,52,79,75,41,88,74,57,64,80,60,55,63,50,36,58,70,55,69,80,53,47,72,76,59,65,53,93,84,62,88,79,86,42,57,65,67,68,49,65,73,65,48,54,64,54,34,45,75,70,66,48,40,46,80,51,71,60,89,91,43,80,45,77,48,68,48,66,67,62,52,30,53,52,50,31,50,46,45,73,72,49,49,59,84,34,52,110

Sequence (91 aa):
MHLAEDQVKIPERIVARTIFPPELKEKYSGPEWNVGFGPYPQFGKMGDICEKAGIMRKTTIGDARVMLFVLQELIDLYAEELRRDPDQFYE

Foldseek 3Di:
DVLLVVVADQDPVLVVQFDDDPVVCVVVVPPPDDDTGAFDFPCVVCPVVCVVVVQWDWDDDPNDIDIDGDVVCSSVSVNVVCVVPVVNGRD